Protein AF-A0AB35L6C5-F1 (afdb_monomer)

Mean predicted aligned error: 4.41 Å

Sequence (73 aa):
MSKFIVNGVYDLSHAYVVDPIPNVKYLVNVSLNVNGMNAMIGIDAVSNDLKNKTIDEIGRLAYQQFLASTRCD

Radius of gyration: 12.49 Å; Cα contacts (8 Å, |Δi|>4): 102; chains: 1; bounding box: 33×19×36 Å

Secondary structure (DSSP, 8-state):
---EEEEEEE-GGGGG-SSPPTT---EEEEEEEETTEEEEEEEETTTTTGGG--HHHHHHHHHHHHHHHHT--

Organism: Providencia rettgeri (NCBI:txid587)

Solvent-accessible surface area (backbone atoms only — not comparable to full-atom values): 4374 Å² total; per-residue (Å²): 132,89,60,68,44,74,80,46,77,40,58,64,70,43,31,69,59,88,79,76,59,87,95,63,78,33,57,26,40,33,34,34,35,47,83,87,43,78,46,79,35,74,38,47,14,66,88,64,49,42,66,83,49,53,70,69,56,52,44,51,52,40,51,53,51,51,54,56,61,65,67,76,108

pLDDT: mean 88.42, std 10.11, range [44.88, 95.88]

Foldseek 3Di:
DWDKDFPDKPPCVLLPDPDDDPPDFSWIWTWMQTPNDTDIATDRNPVVSVVPDDPVVVRVVRVVVVVVVVVVD

Structure (mmCIF, N/CA/C/O backbone):
data_AF-A0AB35L6C5-F1
#
_entry.id   AF-A0AB35L6C5-F1
#
loop_
_atom_site.group_PDB
_atom_site.id
_atom_site.type_symbol
_atom_site.label_atom_id
_atom_site.label_alt_id
_atom_site.label_comp_id
_atom_site.label_asym_id
_atom_site.label_entity_id
_atom_site.label_seq_id
_atom_site.pdbx_PDB_ins_code
_atom_site.Cartn_x
_atom_site.Cartn_y
_atom_site.Cartn_z
_atom_site.occupancy
_atom_site.B_iso_or_equiv
_atom_site.auth_seq_id
_atom_site.auth_comp_id
_atom_site.auth_asym_id
_atom_site.auth_atom_id
_atom_site.pdbx_PDB_model_num
ATOM 1 N N . MET A 1 1 ? 6.547 10.745 -17.982 1.00 48.50 1 MET A N 1
ATOM 2 C CA . MET A 1 1 ? 5.634 10.036 -17.059 1.00 48.50 1 MET A CA 1
ATOM 3 C C . MET A 1 1 ? 6.270 8.708 -16.716 1.00 48.50 1 MET A C 1
ATOM 5 O O . MET A 1 1 ? 6.449 7.901 -17.620 1.00 48.50 1 MET A O 1
ATOM 9 N N . SER A 1 2 ? 6.673 8.504 -15.464 1.00 56.16 2 SER A N 1
ATOM 10 C CA . SER A 1 2 ? 7.127 7.184 -15.026 1.00 56.16 2 SER A CA 1
ATOM 11 C C . SER A 1 2 ? 5.963 6.208 -15.132 1.00 56.16 2 SER A C 1
ATOM 13 O O . SER A 1 2 ? 4.878 6.490 -14.621 1.00 56.16 2 SER A O 1
ATOM 15 N N . LYS A 1 3 ? 6.166 5.105 -15.849 1.00 79.50 3 LYS A N 1
ATOM 16 C CA . LYS A 1 3 ? 5.148 4.071 -16.016 1.00 79.50 3 LYS A CA 1
ATOM 17 C C . LYS A 1 3 ? 5.318 3.087 -14.866 1.00 79.50 3 LYS A C 1
ATOM 19 O O . LYS A 1 3 ? 6.311 2.363 -14.831 1.00 79.50 3 LYS A O 1
ATOM 24 N N . PHE A 1 4 ? 4.380 3.097 -13.924 1.00 87.00 4 PHE A N 1
ATOM 25 C CA . PHE A 1 4 ? 4.229 1.996 -12.983 1.00 87.00 4 PHE A CA 1
ATOM 26 C C . PHE A 1 4 ? 2.983 1.190 -13.343 1.00 87.00 4 PHE A C 1
ATOM 28 O O . PHE A 1 4 ? 2.018 1.732 -13.883 1.00 87.00 4 PHE A O 1
ATOM 35 N N . ILE A 1 5 ? 3.022 -0.103 -13.055 1.00 91.00 5 ILE A N 1
ATOM 36 C CA . ILE A 1 5 ? 1.899 -1.025 -13.201 1.00 91.00 5 ILE A CA 1
ATOM 37 C C . ILE A 1 5 ? 1.689 -1.684 -11.843 1.00 91.00 5 ILE A C 1
ATOM 39 O O . ILE A 1 5 ? 2.649 -2.145 -11.228 1.00 91.00 5 ILE A O 1
ATOM 43 N N . VAL A 1 6 ? 0.446 -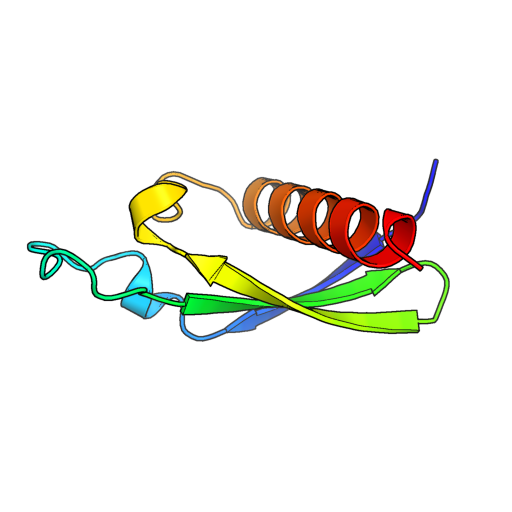1.718 -11.370 1.00 92.25 6 VAL A N 1
ATOM 44 C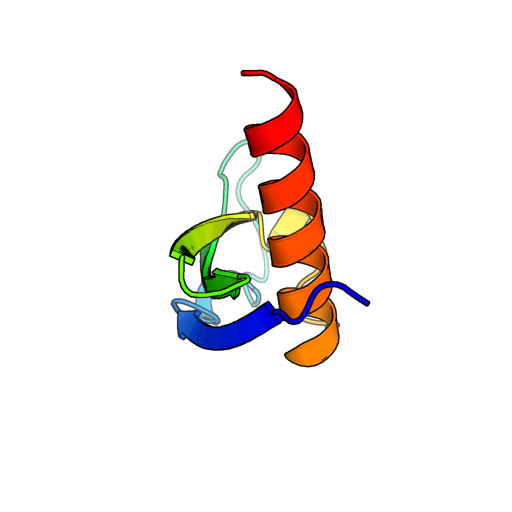 CA . VAL A 1 6 ? 0.078 -2.503 -10.189 1.00 92.25 6 VAL A CA 1
ATOM 45 C C . VAL A 1 6 ? -0.167 -3.934 -10.652 1.00 92.25 6 VAL A C 1
ATOM 47 O O . VAL A 1 6 ? -1.130 -4.195 -11.366 1.00 92.25 6 VAL A O 1
ATOM 50 N N . ASN A 1 7 ? 0.709 -4.854 -10.257 1.00 91.44 7 ASN A N 1
ATOM 51 C CA . ASN A 1 7 ? 0.555 -6.278 -10.564 1.00 91.44 7 ASN A CA 1
ATOM 52 C C . ASN A 1 7 ? -0.430 -6.955 -9.603 1.00 91.44 7 ASN A C 1
ATOM 54 O O . ASN A 1 7 ? -1.072 -7.938 -9.963 1.00 91.44 7 ASN A O 1
ATOM 58 N N . GLY A 1 8 ? -0.546 -6.435 -8.378 1.00 91.75 8 GLY A N 1
ATOM 59 C CA . GLY A 1 8 ? -1.462 -6.961 -7.375 1.00 91.75 8 GLY A CA 1
ATOM 60 C C . GLY A 1 8 ? -1.432 -6.177 -6.069 1.00 91.75 8 GLY A C 1
ATOM 61 O O . GLY A 1 8 ? -0.435 -5.531 -5.738 1.00 91.75 8 GLY A O 1
ATOM 62 N N . VAL A 1 9 ? -2.536 -6.260 -5.328 1.00 91.12 9 VAL A N 1
ATOM 63 C CA . VAL A 1 9 ? -2.662 -5.775 -3.950 1.00 91.12 9 VAL A CA 1
ATOM 64 C C . VAL A 1 9 ? -3.062 -6.962 -3.085 1.00 91.12 9 VAL A C 1
ATOM 66 O O . VAL A 1 9 ? -4.060 -7.626 -3.367 1.00 91.12 9 VAL A O 1
ATOM 69 N N . TYR A 1 10 ? -2.267 -7.238 -2.061 1.00 91.88 10 TYR A N 1
ATOM 70 C CA . TYR A 1 10 ? -2.386 -8.421 -1.218 1.00 91.88 10 TYR A CA 1
ATOM 71 C C . TYR A 1 10 ? -2.750 -8.030 0.209 1.00 91.88 10 TYR A C 1
ATOM 73 O O . TYR A 1 10 ? -2.425 -6.936 0.669 1.00 91.88 10 TYR A O 1
ATOM 81 N N . ASP A 1 11 ? -3.424 -8.948 0.900 1.00 86.00 11 ASP A N 1
ATOM 82 C CA . ASP A 1 11 ? -3.787 -8.810 2.312 1.00 86.00 11 ASP A CA 1
ATOM 83 C C . ASP A 1 11 ? -4.699 -7.607 2.612 1.00 86.00 11 ASP A C 1
ATOM 85 O O . ASP A 1 11 ? -4.639 -7.011 3.686 1.00 86.00 11 ASP A O 1
ATOM 89 N N . LEU A 1 12 ? -5.599 -7.273 1.672 1.00 85.00 12 LEU A N 1
ATOM 90 C CA . LEU A 1 12 ? -6.592 -6.194 1.815 1.00 85.00 12 LEU A CA 1
ATOM 91 C C . LEU A 1 12 ? -7.484 -6.333 3.058 1.00 85.00 12 LEU A C 1
ATOM 93 O O . LEU A 1 12 ? -8.048 -5.339 3.504 1.00 85.00 12 LEU A O 1
ATOM 97 N N . SER A 1 13 ? -7.597 -7.525 3.650 1.00 86.25 13 SER A N 1
ATOM 98 C CA . SER A 1 13 ? -8.293 -7.735 4.926 1.00 86.25 13 SER A CA 1
ATOM 99 C C . SER A 1 13 ? -7.756 -6.834 6.045 1.00 86.25 13 SER A C 1
ATOM 101 O O . SER A 1 13 ? -8.538 -6.359 6.866 1.00 86.25 13 SER A O 1
ATOM 103 N N . HIS A 1 14 ? -6.458 -6.516 6.039 1.00 87.38 14 HIS A N 1
ATOM 104 C CA . HIS A 1 14 ? -5.842 -5.601 7.002 1.00 87.38 14 HIS A CA 1
ATOM 105 C C . HIS A 1 14 ? -6.315 -4.145 6.866 1.00 87.38 14 HIS A C 1
ATOM 107 O O . HIS A 1 14 ? -6.184 -3.377 7.817 1.00 87.38 14 HIS A O 1
ATOM 113 N N . ALA A 1 15 ? -6.906 -3.757 5.731 1.00 84.69 15 ALA A N 1
ATOM 114 C CA . ALA A 1 15 ? -7.498 -2.430 5.569 1.00 84.69 15 ALA A CA 1
ATOM 115 C C . ALA A 1 15 ? -8.825 -2.268 6.323 1.00 84.69 15 ALA A C 1
ATOM 117 O O . ALA A 1 15 ? -9.180 -1.153 6.694 1.00 84.69 15 ALA A O 1
ATOM 118 N N . TYR A 1 16 ? -9.544 -3.361 6.591 1.00 87.50 16 TYR A N 1
ATOM 119 C CA . TYR A 1 16 ? -10.896 -3.336 7.163 1.00 87.50 16 TYR A CA 1
ATOM 120 C C . TYR A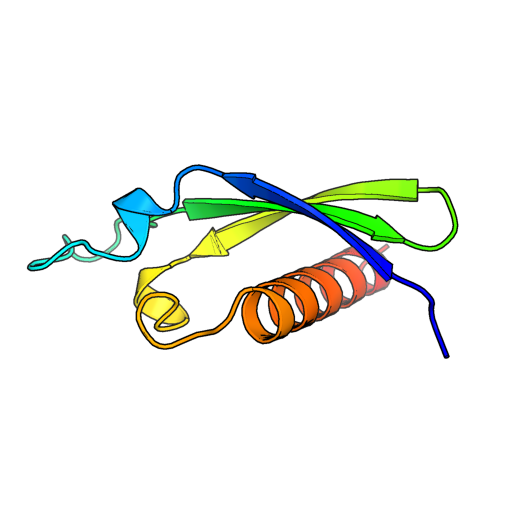 1 16 ? -10.935 -3.666 8.661 1.00 87.50 16 TYR A C 1
ATOM 122 O O . TYR A 1 16 ? -11.966 -4.087 9.184 1.00 87.50 16 TYR A O 1
ATOM 130 N N . VAL A 1 17 ? -9.821 -3.477 9.367 1.00 88.38 17 VAL A N 1
ATOM 131 C CA . VAL A 1 17 ? -9.763 -3.662 10.821 1.00 88.38 17 VAL A CA 1
ATOM 132 C C . VAL A 1 17 ? -10.626 -2.595 11.501 1.00 88.38 17 VAL A C 1
ATOM 134 O O . VAL A 1 17 ? -10.406 -1.400 11.318 1.00 88.38 17 VAL A O 1
ATOM 137 N N . VAL A 1 18 ? -11.626 -3.040 12.267 1.00 84.25 18 VAL A N 1
ATOM 138 C CA . VAL A 1 18 ? -12.613 -2.166 12.924 1.00 84.25 18 VAL A CA 1
ATOM 139 C C . VAL A 1 18 ? -12.004 -1.440 14.129 1.00 84.25 18 VAL A C 1
ATOM 141 O O . VAL A 1 18 ? -12.193 -0.234 14.250 1.00 84.25 18 VAL A O 1
ATOM 144 N N . ASP A 1 19 ? -11.203 -2.142 14.939 1.00 88.50 19 ASP A N 1
ATOM 145 C CA . ASP A 1 19 ? -10.540 -1.613 16.139 1.00 88.50 19 ASP A CA 1
ATOM 146 C C . ASP A 1 19 ? -9.028 -1.903 16.093 1.00 88.50 19 ASP A C 1
ATOM 148 O O . ASP A 1 19 ? -8.568 -2.935 16.596 1.00 88.50 19 ASP A O 1
ATOM 152 N N . PRO A 1 20 ? -8.227 -1.048 15.431 1.00 87.44 20 PRO A N 1
ATOM 153 C CA . PRO A 1 20 ? -6.795 -1.273 15.305 1.00 87.44 20 PRO A CA 1
ATOM 154 C C . PRO A 1 20 ? -6.084 -1.124 16.652 1.00 87.44 20 PRO A C 1
ATOM 156 O O . PRO A 1 20 ? -6.274 -0.151 17.383 1.00 87.44 20 PRO A O 1
ATOM 159 N N . ILE A 1 21 ? -5.218 -2.088 16.965 1.00 92.25 21 ILE A N 1
ATOM 160 C CA . ILE A 1 21 ? -4.394 -2.061 18.172 1.00 92.25 21 ILE A CA 1
ATOM 161 C C . ILE A 1 21 ? -3.344 -0.949 18.014 1.00 92.25 21 ILE A C 1
ATOM 163 O O . ILE A 1 21 ? -2.626 -0.932 17.008 1.00 92.25 21 ILE A O 1
ATOM 167 N N . PRO A 1 22 ? -3.198 -0.038 18.994 1.00 87.25 22 PRO A N 1
ATOM 168 C CA . PRO A 1 22 ? -2.177 1.001 18.942 1.00 87.25 22 PRO A CA 1
ATOM 169 C C . PRO A 1 22 ? -0.775 0.419 18.721 1.00 87.25 22 PRO A C 1
ATOM 171 O O . PRO A 1 22 ? -0.407 -0.586 19.327 1.00 87.25 22 PRO A O 1
ATOM 174 N N . ASN A 1 23 ? 0.026 1.081 17.883 1.00 87.06 23 ASN A N 1
ATOM 175 C CA . ASN A 1 23 ? 1.396 0.691 17.511 1.00 87.06 23 ASN A CA 1
ATOM 176 C C . ASN A 1 23 ? 1.535 -0.612 16.700 1.00 87.06 23 ASN A C 1
ATOM 178 O O . ASN A 1 23 ? 2.661 -1.007 16.391 1.00 87.06 23 ASN A O 1
ATOM 182 N N . VAL A 1 24 ? 0.437 -1.262 16.308 1.00 89.81 24 VAL A N 1
ATOM 183 C CA . VAL A 1 24 ? 0.473 -2.374 15.349 1.00 89.81 24 VAL A CA 1
ATOM 184 C C . VAL A 1 24 ? 0.329 -1.818 13.936 1.00 89.81 24 VAL A C 1
ATOM 186 O O . VAL A 1 24 ? -0.598 -1.067 13.646 1.00 89.81 24 VAL A O 1
ATOM 189 N N . LYS A 1 25 ? 1.252 -2.195 13.045 1.00 90.38 25 LYS A N 1
ATOM 190 C CA . LYS A 1 25 ? 1.166 -1.859 11.620 1.00 90.38 25 LYS A CA 1
ATOM 191 C C . LYS A 1 25 ? 0.371 -2.928 10.890 1.00 90.38 25 LYS A C 1
ATOM 193 O O . LYS A 1 25 ? 0.741 -4.100 10.910 1.00 90.38 25 LYS A O 1
ATOM 198 N N . TYR A 1 26 ? -0.675 -2.506 10.197 1.00 92.12 26 TYR A N 1
ATOM 199 C CA . TYR A 1 26 ? -1.544 -3.386 9.426 1.00 92.12 26 TYR A CA 1
ATOM 200 C C . TYR A 1 26 ? -1.134 -3.310 7.962 1.00 92.12 26 TYR A C 1
ATOM 202 O O . TYR A 1 26 ? -1.639 -2.483 7.213 1.00 92.12 26 TYR A O 1
ATOM 210 N N . LEU A 1 27 ? -0.136 -4.100 7.570 1.00 94.31 27 LEU A N 1
ATOM 211 C CA . LEU A 1 27 ? 0.486 -3.958 6.256 1.00 94.31 27 LEU A CA 1
ATOM 212 C C . LEU A 1 27 ? -0.360 -4.600 5.148 1.00 94.31 27 LEU A C 1
ATOM 214 O O . LEU A 1 27 ? -0.702 -5.779 5.207 1.00 94.31 27 LEU A O 1
ATOM 218 N N . VAL A 1 28 ? -0.633 -3.811 4.113 1.00 94.31 28 VAL A N 1
ATOM 219 C CA . VAL A 1 28 ? -1.129 -4.248 2.805 1.00 94.31 28 VAL A CA 1
ATOM 220 C C . VAL A 1 28 ? 0.039 -4.181 1.832 1.00 94.31 28 VAL A C 1
ATOM 222 O O . VAL A 1 28 ? 0.667 -3.131 1.682 1.00 94.31 28 VAL A O 1
ATOM 225 N N . ASN A 1 29 ? 0.342 -5.294 1.169 1.00 95.88 29 ASN A N 1
ATOM 226 C CA . ASN A 1 29 ? 1.465 -5.367 0.241 1.00 95.88 29 ASN A CA 1
ATOM 227 C C . ASN A 1 29 ? 1.000 -5.057 -1.179 1.00 95.88 29 ASN A C 1
ATOM 229 O O . ASN A 1 29 ? 0.089 -5.694 -1.706 1.00 95.88 29 ASN A O 1
ATOM 233 N N . VAL A 1 30 ? 1.657 -4.101 -1.826 1.00 95.50 30 VAL A N 1
ATOM 234 C CA . VAL A 1 30 ? 1.383 -3.719 -3.210 1.00 95.50 30 VAL A CA 1
ATOM 235 C C . VAL A 1 30 ? 2.556 -4.151 -4.075 1.00 95.50 30 VAL A C 1
ATOM 237 O O . VAL A 1 30 ? 3.686 -3.709 -3.869 1.00 95.50 30 VAL A O 1
ATOM 240 N N . SER A 1 31 ? 2.292 -5.020 -5.049 1.00 95.81 31 SER A N 1
ATOM 241 C CA . SER A 1 31 ? 3.275 -5.390 -6.063 1.00 95.81 31 SER A CA 1
ATOM 242 C C . SER A 1 31 ? 3.221 -4.393 -7.214 1.00 95.81 31 SER A C 1
ATOM 244 O O . SER A 1 31 ? 2.200 -4.262 -7.894 1.00 95.81 31 SER A O 1
ATOM 246 N N . LEU A 1 32 ? 4.333 -3.699 -7.434 1.00 93.94 32 LEU A N 1
ATOM 24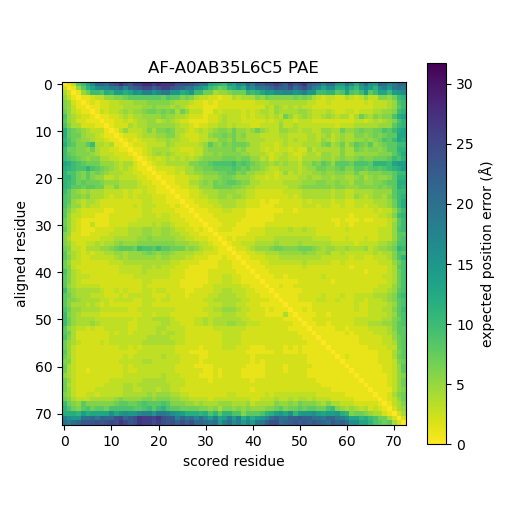7 C CA . LEU A 1 32 ? 4.520 -2.744 -8.515 1.00 93.94 32 LEU A CA 1
ATOM 248 C C . LEU A 1 32 ? 5.552 -3.258 -9.515 1.00 93.94 32 LEU A C 1
ATOM 250 O O . LEU A 1 32 ? 6.584 -3.795 -9.123 1.00 93.94 32 LEU A O 1
ATOM 254 N N . ASN A 1 33 ? 5.321 -3.005 -10.800 1.00 93.12 33 ASN A N 1
ATOM 255 C CA . ASN A 1 33 ? 6.376 -2.956 -11.804 1.00 93.12 33 ASN A CA 1
ATOM 256 C C . ASN A 1 33 ? 6.647 -1.491 -12.156 1.00 93.12 33 ASN A C 1
ATOM 258 O O . ASN A 1 33 ? 5.755 -0.808 -12.654 1.00 93.12 33 ASN A O 1
ATOM 262 N N . VAL A 1 34 ? 7.855 -1.002 -11.896 1.00 90.06 34 VAL A N 1
ATOM 263 C CA . VAL A 1 34 ? 8.285 0.368 -12.184 1.00 90.06 34 VAL A CA 1
ATOM 264 C C . VAL A 1 34 ? 9.419 0.311 -13.198 1.00 90.06 34 VAL A C 1
ATOM 266 O O . VAL A 1 34 ? 10.519 -0.126 -12.875 1.00 90.06 34 VAL A O 1
ATOM 269 N N . ASN A 1 35 ? 9.164 0.756 -14.431 1.00 88.38 35 ASN A N 1
ATOM 270 C CA . ASN A 1 35 ? 10.155 0.750 -15.518 1.00 88.38 35 ASN A CA 1
ATOM 271 C C . ASN A 1 35 ? 10.873 -0.610 -15.707 1.00 88.38 35 ASN A C 1
ATOM 273 O O . ASN A 1 35 ? 12.072 -0.647 -15.976 1.00 88.38 35 ASN A O 1
ATOM 277 N N . GLY A 1 36 ? 10.157 -1.730 -15.551 1.00 86.12 36 GLY A N 1
ATOM 278 C CA . GLY A 1 36 ? 10.715 -3.081 -15.679 1.00 86.12 36 GLY A CA 1
ATOM 279 C C . GLY A 1 36 ? 11.255 -3.682 -14.376 1.00 86.12 36 GLY A C 1
ATOM 280 O O . GLY A 1 36 ? 11.520 -4.880 -14.341 1.00 86.12 36 GLY A O 1
ATOM 281 N N . MET A 1 37 ? 11.361 -2.902 -13.298 1.00 88.81 37 MET A N 1
ATOM 282 C CA . MET A 1 37 ? 11.752 -3.388 -11.974 1.00 88.81 37 MET A CA 1
ATOM 283 C C . MET A 1 37 ? 10.521 -3.772 -11.155 1.00 88.81 37 MET A C 1
ATOM 285 O O . MET A 1 37 ? 9.606 -2.968 -10.997 1.00 88.81 37 MET A O 1
ATOM 289 N N . ASN A 1 38 ? 10.504 -4.982 -10.597 1.00 91.75 38 ASN A N 1
ATOM 290 C CA . ASN A 1 38 ? 9.455 -5.391 -9.669 1.00 91.75 38 ASN A CA 1
ATOM 291 C C . ASN A 1 38 ? 9.819 -4.966 -8.244 1.00 91.75 38 ASN A C 1
ATOM 293 O O . ASN A 1 38 ? 10.914 -5.261 -7.772 1.00 91.75 38 ASN A O 1
ATOM 297 N N . ALA A 1 39 ? 8.884 -4.316 -7.560 1.00 92.00 39 ALA A N 1
ATOM 298 C CA . ALA A 1 39 ? 9.009 -3.907 -6.171 1.00 92.00 39 ALA A CA 1
ATOM 299 C C . ALA A 1 39 ? 7.764 -4.327 -5.387 1.00 92.00 39 ALA A C 1
ATOM 301 O O . ALA A 1 39 ? 6.646 -4.294 -5.905 1.00 92.00 39 ALA A O 1
ATOM 302 N N . MET A 1 40 ? 7.957 -4.714 -4.130 1.00 94.38 40 MET A N 1
ATOM 303 C CA . MET A 1 40 ? 6.869 -4.956 -3.190 1.00 94.38 40 MET A CA 1
ATOM 304 C C . MET A 1 40 ? 6.916 -3.889 -2.108 1.00 94.38 40 MET A C 1
ATOM 306 O O . MET A 1 40 ? 7.930 -3.735 -1.433 1.00 94.38 40 MET A O 1
ATOM 310 N N . ILE A 1 41 ? 5.824 -3.145 -1.976 1.00 95.06 41 ILE A N 1
ATOM 311 C CA . ILE A 1 41 ? 5.723 -2.014 -1.062 1.00 95.06 41 ILE A CA 1
ATOM 312 C C . ILE A 1 41 ? 4.667 -2.332 -0.013 1.00 95.06 41 ILE A C 1
ATOM 314 O O . ILE A 1 41 ? 3.497 -2.519 -0.346 1.00 95.06 41 ILE A O 1
ATOM 318 N N . GLY A 1 42 ? 5.084 -2.401 1.249 1.00 94.62 42 GLY A N 1
ATOM 319 C CA . GLY A 1 42 ? 4.175 -2.559 2.380 1.00 94.62 42 GLY A CA 1
ATOM 320 C C . GLY A 1 42 ? 3.617 -1.208 2.811 1.00 94.62 42 GLY A C 1
ATOM 321 O O . GLY A 1 42 ? 4.369 -0.342 3.251 1.00 94.62 42 GLY A O 1
ATOM 322 N N . ILE A 1 43 ? 2.301 -1.035 2.720 1.00 94.75 43 ILE A N 1
ATOM 323 C CA . ILE A 1 43 ? 1.607 0.177 3.156 1.00 94.75 43 ILE A CA 1
ATOM 324 C C . ILE A 1 43 ? 0.852 -0.124 4.443 1.00 94.75 43 ILE A C 1
ATOM 326 O O . ILE A 1 43 ? 0.057 -1.057 4.495 1.00 94.75 43 ILE A O 1
ATOM 330 N N . ASP A 1 44 ? 1.062 0.695 5.472 1.00 94.00 44 ASP A N 1
ATOM 331 C CA . ASP A 1 44 ? 0.238 0.645 6.678 1.00 94.00 44 ASP A CA 1
ATOM 332 C C . ASP A 1 44 ? -1.194 1.090 6.359 1.00 94.00 44 ASP A C 1
ATOM 334 O O . ASP A 1 44 ? -1.443 2.257 6.033 1.00 94.00 44 ASP A O 1
ATOM 338 N N . ALA A 1 45 ? -2.118 0.139 6.437 1.00 92.38 45 ALA A N 1
ATOM 339 C CA . ALA A 1 45 ? -3.470 0.281 5.949 1.00 92.38 45 ALA A CA 1
ATOM 340 C C . ALA A 1 45 ? -4.314 1.248 6.778 1.00 92.38 45 ALA A C 1
ATOM 342 O O . ALA A 1 45 ? -5.142 1.972 6.224 1.00 92.38 45 ALA A O 1
ATOM 343 N N . VAL A 1 46 ? -4.067 1.289 8.088 1.00 91.19 46 VAL A N 1
ATOM 344 C CA . VAL A 1 46 ? -4.799 2.143 9.029 1.00 91.19 46 VAL A CA 1
ATOM 345 C C . VAL A 1 46 ? -4.301 3.577 8.914 1.00 91.19 46 VAL A C 1
ATOM 347 O O . VAL A 1 46 ? -5.095 4.486 8.689 1.00 91.19 46 VAL A O 1
ATOM 350 N N . SER A 1 47 ? -2.980 3.775 8.971 1.00 91.88 47 SER A N 1
ATOM 351 C CA . SER A 1 47 ? -2.367 5.107 8.877 1.00 91.88 47 SER A CA 1
ATOM 352 C C . SER A 1 47 ? -2.644 5.805 7.541 1.00 91.88 47 SER A C 1
ATOM 354 O O . SER A 1 47 ? -2.640 7.031 7.478 1.00 91.88 47 SER A O 1
ATOM 356 N N . ASN A 1 48 ? -2.890 5.039 6.471 1.00 92.75 48 ASN A N 1
ATOM 357 C CA . ASN A 1 48 ? -3.203 5.569 5.142 1.00 92.75 48 ASN A CA 1
ATOM 358 C C . ASN A 1 48 ? -4.694 5.480 4.772 1.00 92.75 48 ASN A C 1
ATOM 360 O O . ASN A 1 48 ? -5.030 5.793 3.631 1.00 92.75 48 ASN A O 1
ATOM 364 N N . ASP A 1 49 ? -5.574 5.061 5.689 1.00 92.12 49 ASP A N 1
ATOM 365 C CA . ASP A 1 49 ? -7.020 4.894 5.464 1.00 92.12 49 ASP A CA 1
ATOM 366 C C . ASP A 1 49 ? -7.354 4.124 4.169 1.00 92.12 49 ASP A C 1
ATOM 368 O O . ASP A 1 49 ? -8.159 4.549 3.336 1.00 92.12 49 ASP A O 1
ATOM 372 N N . LEU A 1 50 ? -6.686 2.982 3.955 1.00 94.06 50 LEU A N 1
ATOM 373 C CA . LEU A 1 50 ? -6.780 2.253 2.684 1.00 94.06 50 LEU A CA 1
ATOM 374 C C . LEU A 1 50 ? -8.178 1.694 2.403 1.00 94.06 50 LEU A C 1
ATOM 376 O O . LEU A 1 50 ? -8.516 1.495 1.240 1.00 94.06 50 LEU A O 1
ATOM 380 N N . LYS A 1 51 ? -9.011 1.488 3.432 1.00 90.88 51 LYS A N 1
ATOM 381 C CA . LYS A 1 51 ? -10.402 1.025 3.269 1.00 90.88 51 LYS A CA 1
ATOM 382 C C . LYS A 1 51 ? -11.247 1.945 2.388 1.00 90.88 51 LYS A C 1
ATOM 384 O O . LYS A 1 51 ? -12.191 1.478 1.760 1.00 90.88 51 LYS A O 1
ATOM 389 N N . ASN A 1 52 ? -10.908 3.235 2.357 1.00 92.44 52 ASN A N 1
ATOM 390 C CA . ASN A 1 52 ? -11.620 4.266 1.610 1.00 92.44 52 ASN A CA 1
ATOM 391 C C . ASN A 1 52 ? -10.917 4.624 0.292 1.00 92.44 52 ASN A C 1
ATOM 393 O O . ASN A 1 52 ? -11.256 5.630 -0.327 1.00 92.44 52 ASN A O 1
ATOM 397 N N . LYS A 1 53 ? -9.926 3.830 -0.134 1.00 93.88 53 LYS A N 1
ATOM 398 C CA . LYS A 1 53 ? -9.144 4.075 -1.347 1.00 93.88 53 LYS A CA 1
ATOM 399 C C . LYS A 1 53 ? -9.415 3.032 -2.412 1.00 93.88 53 LYS A C 1
ATOM 401 O O . LYS A 1 53 ? -9.581 1.844 -2.150 1.00 93.88 53 LYS A O 1
ATOM 406 N N . THR A 1 54 ? -9.397 3.494 -3.649 1.00 92.69 54 THR A N 1
ATOM 407 C CA . THR A 1 54 ? -9.388 2.645 -4.834 1.00 92.69 54 THR A CA 1
ATOM 408 C C . THR A 1 54 ? -8.019 1.990 -5.032 1.00 92.69 54 THR A C 1
ATOM 410 O O . THR A 1 54 ? -6.996 2.448 -4.518 1.00 92.69 54 THR A O 1
ATOM 413 N N . ILE A 1 55 ? -7.974 0.937 -5.850 1.00 90.12 55 ILE A N 1
ATOM 414 C CA . ILE A 1 55 ? -6.716 0.273 -6.221 1.00 90.12 55 ILE A CA 1
ATOM 415 C C . ILE A 1 55 ? -5.748 1.237 -6.932 1.00 90.12 55 ILE A C 1
ATOM 417 O O . ILE A 1 55 ? -4.543 1.141 -6.710 1.00 90.12 55 ILE A O 1
ATOM 421 N N . ASP A 1 56 ? -6.245 2.193 -7.731 1.00 91.56 56 ASP A N 1
ATOM 422 C CA . ASP A 1 56 ? -5.391 3.206 -8.377 1.00 91.56 56 ASP A CA 1
ATOM 423 C C . ASP A 1 56 ? -4.722 4.115 -7.337 1.00 91.56 56 ASP A C 1
ATOM 425 O O . ASP A 1 56 ? -3.517 4.354 -7.392 1.00 91.56 56 ASP A O 1
ATOM 429 N N . GLU A 1 57 ? -5.476 4.569 -6.334 1.00 94.38 57 GLU A N 1
ATOM 430 C CA . GLU A 1 57 ? -4.941 5.391 -5.244 1.00 94.38 57 GLU A CA 1
ATOM 431 C C . GLU A 1 57 ? -3.930 4.623 -4.386 1.00 94.38 57 GLU A C 1
ATOM 433 O O . GLU A 1 57 ? -2.874 5.164 -4.055 1.00 94.38 57 GLU A O 1
ATOM 438 N N . ILE A 1 58 ? -4.211 3.354 -4.077 1.00 93.81 58 ILE A N 1
ATOM 439 C CA . ILE A 1 58 ? -3.277 2.456 -3.380 1.00 93.81 58 ILE A CA 1
ATOM 440 C C . ILE A 1 58 ? -1.992 2.277 -4.204 1.00 93.81 58 ILE A C 1
ATOM 442 O O . ILE A 1 58 ? -0.889 2.380 -3.666 1.00 93.81 58 ILE A O 1
ATOM 446 N N . GLY A 1 59 ? -2.116 2.081 -5.519 1.00 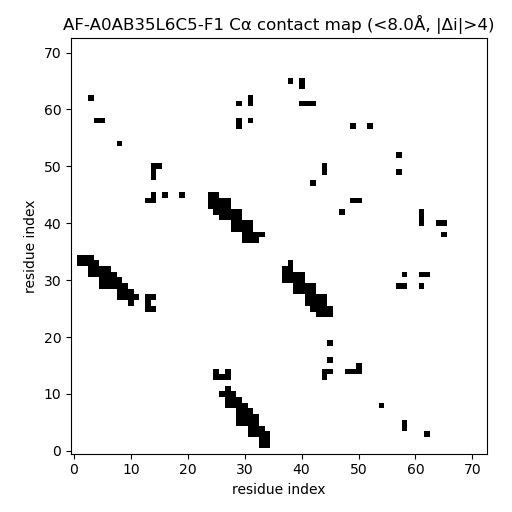93.50 59 GLY A N 1
ATOM 447 C CA . GLY A 1 59 ? -0.984 1.983 -6.439 1.00 93.50 59 GLY A CA 1
ATOM 448 C C . GLY A 1 59 ? -0.128 3.250 -6.474 1.00 93.50 59 GLY A C 1
ATOM 449 O O . GLY A 1 59 ? 1.100 3.172 -6.421 1.00 93.50 59 GLY A O 1
ATOM 450 N N . ARG A 1 60 ? -0.758 4.432 -6.496 1.00 94.38 60 ARG A N 1
ATOM 451 C CA . ARG A 1 60 ? -0.048 5.721 -6.439 1.00 94.38 60 ARG A CA 1
ATOM 452 C C . ARG A 1 60 ? 0.687 5.918 -5.116 1.00 94.38 60 ARG A C 1
ATOM 454 O O . ARG A 1 60 ? 1.824 6.384 -5.140 1.00 94.38 60 ARG A O 1
ATOM 461 N N . LEU A 1 61 ? 0.076 5.549 -3.988 1.00 94.88 61 LEU A N 1
ATOM 462 C CA . LEU A 1 61 ? 0.728 5.594 -2.674 1.00 94.88 61 LEU A CA 1
ATOM 463 C C . LEU A 1 61 ? 1.946 4.668 -2.623 1.00 94.88 61 LEU A C 1
ATOM 465 O O . LEU A 1 61 ? 3.025 5.094 -2.209 1.00 94.88 61 LEU A O 1
ATOM 469 N N . ALA A 1 62 ? 1.800 3.433 -3.107 1.00 94.44 62 ALA A N 1
ATOM 470 C CA . ALA A 1 62 ? 2.904 2.483 -3.204 1.00 94.44 62 ALA A CA 1
ATOM 471 C C . ALA A 1 62 ? 4.054 3.056 -4.046 1.00 94.44 62 ALA A C 1
ATOM 473 O O . ALA A 1 62 ? 5.220 2.986 -3.659 1.00 94.44 62 ALA A O 1
ATOM 474 N N . TYR A 1 63 ? 3.728 3.678 -5.181 1.00 93.69 63 TYR A N 1
ATOM 475 C CA . TYR A 1 63 ? 4.721 4.269 -6.070 1.00 93.69 63 TYR A CA 1
ATOM 476 C C . TYR A 1 63 ? 5.438 5.472 -5.432 1.00 93.69 63 TYR A C 1
ATOM 478 O O . TYR A 1 63 ? 6.650 5.623 -5.584 1.00 93.69 63 TYR A O 1
ATOM 486 N N . GLN A 1 64 ? 4.729 6.307 -4.667 1.00 93.38 64 GLN A N 1
ATOM 487 C CA . GLN A 1 64 ? 5.343 7.400 -3.905 1.00 93.38 64 GLN A CA 1
ATOM 488 C C . GLN A 1 64 ? 6.325 6.885 -2.846 1.00 93.38 64 GLN A C 1
A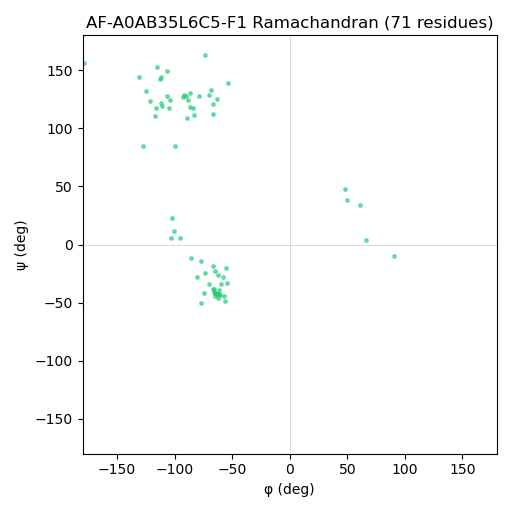TOM 490 O O . GLN A 1 64 ? 7.420 7.434 -2.723 1.00 93.38 64 GLN A O 1
ATOM 495 N N . GLN A 1 65 ? 5.967 5.821 -2.119 1.00 92.94 65 GLN A N 1
ATOM 496 C CA . GLN A 1 65 ? 6.866 5.199 -1.144 1.00 92.94 65 GLN A CA 1
ATOM 497 C C . GLN A 1 65 ? 8.090 4.564 -1.812 1.00 92.94 65 GLN A C 1
ATOM 499 O O . GLN A 1 65 ? 9.200 4.760 -1.327 1.00 92.94 65 GLN A O 1
ATOM 504 N N . PHE A 1 66 ? 7.911 3.892 -2.956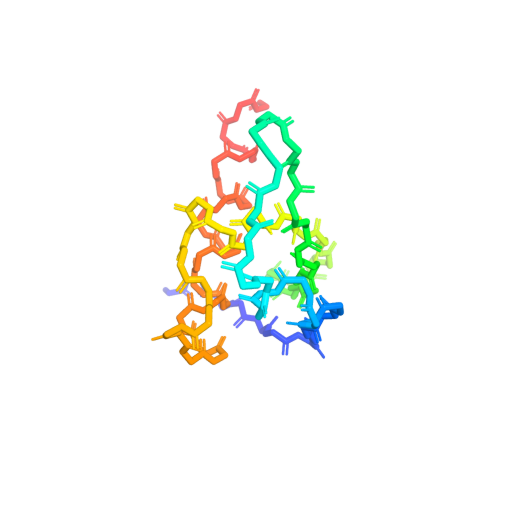 1.00 92.25 66 PHE A N 1
ATOM 505 C CA . PHE A 1 66 ? 9.023 3.379 -3.762 1.00 92.25 66 PHE A CA 1
ATOM 506 C C . PHE A 1 66 ? 10.007 4.496 -4.144 1.00 92.25 66 PHE A C 1
ATOM 508 O O .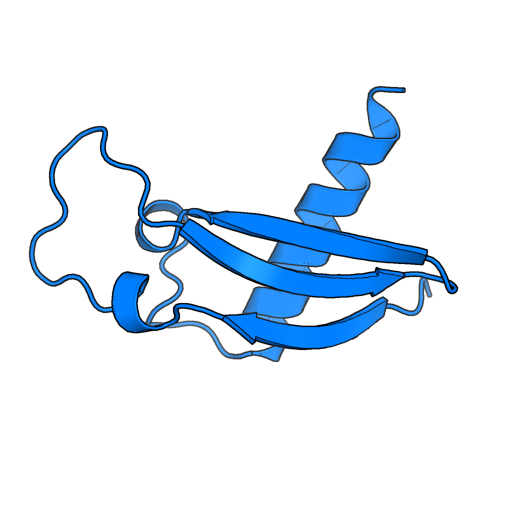 PHE A 1 66 ? 11.211 4.368 -3.936 1.00 92.25 66 PHE A O 1
ATOM 515 N N . LEU A 1 67 ? 9.504 5.629 -4.649 1.00 91.06 67 LEU A N 1
ATOM 516 C CA . LEU A 1 67 ? 10.363 6.765 -4.991 1.00 91.06 67 LEU A CA 1
ATOM 517 C C . LEU A 1 67 ? 11.110 7.312 -3.771 1.00 91.06 67 LEU A C 1
ATOM 519 O O . LEU A 1 67 ? 12.278 7.676 -3.895 1.00 91.06 67 LEU A O 1
ATOM 523 N N . ALA A 1 68 ? 10.454 7.377 -2.610 1.00 89.38 68 ALA A N 1
ATOM 524 C CA . ALA A 1 68 ? 11.081 7.822 -1.372 1.00 89.38 68 ALA A CA 1
ATOM 525 C C . ALA A 1 68 ? 12.201 6.870 -0.926 1.00 89.38 68 ALA A C 1
ATOM 527 O O . ALA A 1 68 ? 13.276 7.350 -0.579 1.00 89.38 68 ALA A O 1
ATOM 528 N N . SER A 1 69 ?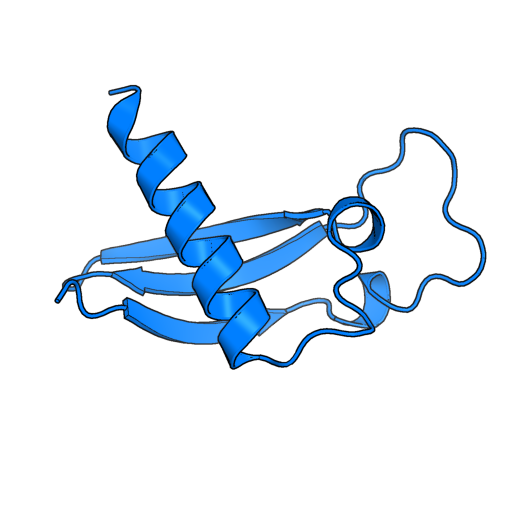 11.997 5.549 -1.010 1.00 86.25 69 SER A N 1
ATOM 529 C CA . SER A 1 69 ? 13.039 4.574 -0.665 1.00 86.25 69 SER A CA 1
ATOM 530 C C . SER A 1 69 ? 14.230 4.628 -1.621 1.00 86.25 69 SER A C 1
ATOM 532 O O . SER A 1 69 ? 15.361 4.554 -1.169 1.00 86.25 69 SER A O 1
ATOM 534 N N . THR A 1 70 ? 14.000 4.836 -2.923 1.00 80.62 70 THR A N 1
ATOM 535 C CA . THR A 1 70 ? 15.087 4.905 -3.923 1.00 80.62 70 THR A CA 1
ATOM 536 C C . THR A 1 70 ? 15.865 6.221 -3.927 1.00 80.62 70 THR A C 1
ATOM 538 O O . THR A 1 70 ? 16.896 6.319 -4.577 1.00 80.62 70 THR A O 1
ATOM 541 N N . ARG A 1 71 ? 15.355 7.271 -3.270 1.00 67.44 71 ARG A N 1
ATOM 542 C CA . ARG A 1 71 ? 16.037 8.575 -3.170 1.00 67.44 71 ARG A CA 1
ATOM 543 C C . ARG A 1 71 ? 17.033 8.643 -2.013 1.00 67.44 71 ARG A C 1
ATOM 545 O O . ARG A 1 71 ? 17.758 9.628 -1.924 1.00 67.44 71 ARG A O 1
ATOM 552 N N . CYS A 1 72 ? 17.009 7.660 -1.116 1.00 53.75 72 CYS A N 1
ATOM 553 C CA . CYS A 1 72 ? 17.916 7.568 0.025 1.00 53.75 72 CYS A CA 1
ATOM 554 C C . CYS A 1 72 ? 19.148 6.684 -0.240 1.00 53.75 72 CYS A C 1
ATOM 556 O O . CYS A 1 72 ? 19.923 6.494 0.695 1.00 53.75 72 CYS A O 1
ATOM 558 N N . ASP A 1 73 ? 19.325 6.197 -1.473 1.00 44.88 73 ASP A N 1
ATOM 559 C CA . ASP A 1 73 ? 20.538 5.511 -1.942 1.00 44.88 73 ASP A CA 1
ATOM 560 C C . ASP A 1 73 ? 21.511 6.478 -2.637 1.00 44.88 73 ASP A C 1
ATOM 562 O O . ASP A 1 73 ? 21.042 7.350 -3.412 1.00 44.88 73 ASP A O 1
#

Nearest PDB structures (foldseek):
  5vyz-assembly1_D  TM=6.901E-01  e=4.397E-01  Lactococcus lactis
  5vz0-assembly1_C  TM=6.745E-01  e=4.397E-01  Lactococcus lactis
  5vz0-assembly1_A  TM=6.718E-01  e=4.688E-01  Lactococcus lactis
  5vz0-assembly1_D  TM=6.736E-01  e=5.330E-01  Lactococcus lactis
  5vyz-assembly1_B  TM=6.896E-01  e=5.330E-01  Lactococcus lactis